Protein AF-A0A9P5YLC4-F1 (afdb_monomer_lite)

Radius of gyration: 15.35 Å; chains: 1; bounding box: 47×35×39 Å

Foldseek 3Di:
DCLQCVCLQFVQWDDKDWPDDPPQWTWIWTAGPVRDIWTWIWGDPPPAKIWTDTPVLQKIWIWGWDADPVRDIDIDIDMDSDQPPDDDPPDPDDDDDPVVCCVPVVVSVVSNVVSVVVCVVVVVDD

Sequence (126 aa):
MKLRTPQDFVPAIISCNIISDTGDKVLRLVGFRDGVTAQEEIEEYQGTIVYFDSSTMGTRITNILSYNETNQMVLTFSFSGGLPGYSIPSSDAAPPSVKELNQTVGLVVEHTISRIRELVKDGTIA

Structure (mmCIF, N/CA/C/O backbone):
data_AF-A0A9P5YLC4-F1
#
_entry.id   AF-A0A9P5YLC4-F1
#
loop_
_atom_site.group_PDB
_atom_site.id
_atom_site.type_symbol
_atom_site.label_atom_id
_atom_site.label_alt_id
_atom_site.label_comp_id
_atom_site.label_asym_id
_atom_site.label_entity_id
_atom_site.label_seq_id
_atom_site.pdbx_PDB_ins_code
_atom_site.Cartn_x
_atom_site.Cartn_y
_atom_site.Cartn_z
_atom_site.occupancy
_atom_site.B_iso_or_equiv
_atom_site.auth_seq_id
_atom_site.auth_comp_id
_atom_site.auth_asym_id
_atom_site.auth_atom_id
_atom_site.pdbx_PDB_model_num
ATOM 1 N N . MET A 1 1 ? -11.198 -4.000 1.804 1.00 81.00 1 MET A N 1
ATOM 2 C CA . MET A 1 1 ? -11.527 -3.494 0.448 1.00 81.00 1 MET A CA 1
ATOM 3 C C . MET A 1 1 ? -10.286 -3.187 -0.388 1.00 81.00 1 MET A C 1
ATOM 5 O O . MET A 1 1 ? -10.075 -3.884 -1.365 1.00 81.00 1 MET A O 1
ATOM 9 N N . LYS A 1 2 ? -9.404 -2.262 0.025 1.00 87.00 2 LYS A N 1
ATOM 10 C CA . LYS A 1 2 ? -8.164 -1.898 -0.704 1.00 87.00 2 LYS A CA 1
ATOM 11 C C . LYS A 1 2 ? -7.274 -3.079 -1.142 1.00 87.00 2 LYS A C 1
ATOM 13 O O . LYS A 1 2 ? -6.632 -3.023 -2.187 1.00 87.00 2 LYS A O 1
ATOM 18 N N . LEU A 1 3 ? -7.243 -4.158 -0.359 1.00 92.44 3 LEU A N 1
ATOM 19 C CA . LEU A 1 3 ? -6.478 -5.371 -0.672 1.00 92.44 3 LEU A CA 1
ATOM 20 C C . LEU A 1 3 ? -7.064 -6.162 -1.854 1.00 92.44 3 LEU A C 1
ATOM 22 O O . LEU A 1 3 ? -6.329 -6.825 -2.577 1.00 92.44 3 LEU A O 1
ATOM 26 N N . ARG A 1 4 ? -8.377 -6.067 -2.069 1.00 94.19 4 ARG A N 1
ATOM 27 C CA . ARG A 1 4 ? -9.130 -6.884 -3.032 1.00 94.19 4 ARG A CA 1
ATOM 28 C C . ARG A 1 4 ? -9.554 -6.079 -4.265 1.00 94.19 4 ARG A C 1
ATOM 30 O O . ARG A 1 4 ? -9.576 -6.624 -5.361 1.00 94.19 4 ARG A O 1
ATOM 37 N N . THR A 1 5 ? -9.796 -4.775 -4.107 1.00 93.56 5 THR A N 1
ATOM 38 C CA . THR A 1 5 ? -10.125 -3.831 -5.191 1.00 93.56 5 THR A CA 1
ATOM 39 C C . THR A 1 5 ? -9.179 -2.615 -5.200 1.00 93.56 5 THR A C 1
ATOM 41 O O . THR A 1 5 ? -9.594 -1.475 -4.991 1.00 93.56 5 THR A O 1
ATOM 44 N N . PRO A 1 6 ? -7.860 -2.816 -5.391 1.00 93.75 6 PRO A N 1
ATOM 45 C CA . PRO A 1 6 ? -6.876 -1.733 -5.312 1.00 93.75 6 PRO A CA 1
ATOM 46 C C . PRO A 1 6 ? -7.077 -0.612 -6.341 1.00 93.75 6 PRO A C 1
ATOM 48 O O . PRO A 1 6 ? -6.702 0.526 -6.062 1.00 93.75 6 PRO A O 1
ATOM 51 N N . GLN A 1 7 ? -7.689 -0.908 -7.490 1.00 93.50 7 GLN A N 1
ATOM 52 C CA . GLN A 1 7 ? -7.998 0.060 -8.546 1.00 93.50 7 GLN A CA 1
ATOM 53 C C . GLN A 1 7 ? -8.902 1.207 -8.072 1.00 93.50 7 GLN A C 1
ATOM 55 O O . GLN A 1 7 ? -8.813 2.311 -8.600 1.00 93.50 7 GLN A O 1
ATOM 60 N N . ASP A 1 8 ? -9.712 0.983 -7.031 1.00 92.12 8 ASP A N 1
ATOM 61 C CA . ASP A 1 8 ? -10.571 2.028 -6.463 1.00 92.12 8 ASP A CA 1
ATOM 62 C C . ASP A 1 8 ? -9.750 3.095 -5.719 1.00 92.12 8 ASP A C 1
ATOM 64 O O . ASP A 1 8 ? -10.213 4.214 -5.516 1.00 92.12 8 ASP A O 1
ATOM 68 N N . PHE A 1 9 ? -8.529 2.750 -5.299 1.00 91.25 9 PHE A N 1
ATOM 69 C CA . PHE A 1 9 ? -7.673 3.584 -4.454 1.00 91.25 9 PHE A CA 1
ATOM 70 C C . PHE A 1 9 ? -6.429 4.088 -5.187 1.00 91.25 9 PHE A C 1
ATOM 72 O O . PHE A 1 9 ? -5.956 5.185 -4.894 1.00 91.25 9 PHE A O 1
ATOM 79 N N . VAL A 1 10 ? -5.902 3.306 -6.133 1.00 88.88 10 VAL A N 1
ATOM 80 C CA . VAL A 1 10 ? -4.667 3.590 -6.871 1.00 88.88 10 VAL A CA 1
ATOM 81 C C . VAL A 1 10 ? -4.980 3.646 -8.374 1.00 88.88 10 VAL A C 1
ATOM 83 O O . VAL A 1 10 ? -5.015 2.601 -9.022 1.00 88.88 10 VAL A O 1
ATOM 86 N N . PRO A 1 11 ? -5.152 4.845 -8.969 1.00 87.62 11 PRO A N 1
ATOM 87 C CA . PRO A 1 11 ? -5.615 5.006 -10.359 1.00 87.62 11 PRO A CA 1
ATOM 88 C C . PRO A 1 11 ? -4.711 4.405 -11.447 1.00 87.62 11 PRO A C 1
ATOM 90 O O . PRO A 1 11 ? -5.126 4.247 -12.601 1.00 87.62 11 PRO A O 1
ATOM 93 N N . ALA A 1 12 ? -3.450 4.124 -11.105 1.00 87.62 12 ALA A N 1
ATOM 94 C CA . ALA A 1 12 ? -2.499 3.469 -11.997 1.00 87.62 12 ALA A CA 1
ATOM 95 C C . ALA A 1 12 ? -2.813 1.977 -12.199 1.00 87.62 12 ALA A C 1
ATOM 97 O O . ALA A 1 12 ? -2.431 1.420 -13.229 1.00 87.62 12 ALA A O 1
ATOM 98 N N . ILE A 1 13 ? -3.514 1.349 -11.247 1.00 92.06 13 ILE A N 1
ATOM 99 C CA . ILE A 1 13 ? -3.936 -0.050 -11.315 1.00 92.06 13 ILE A CA 1
ATOM 100 C C . ILE A 1 13 ? -5.240 -0.126 -12.108 1.00 92.06 13 ILE A C 1
ATOM 102 O O . ILE A 1 13 ? -6.221 0.533 -11.775 1.00 92.06 13 ILE A O 1
ATOM 106 N N . ILE A 1 14 ? -5.249 -0.944 -13.157 1.00 95.75 14 ILE A N 1
ATOM 107 C CA . ILE A 1 14 ? -6.396 -1.125 -14.059 1.00 95.75 14 ILE A CA 1
ATOM 108 C C . ILE A 1 14 ? -7.054 -2.499 -13.914 1.00 95.75 14 ILE A C 1
ATOM 110 O O . ILE A 1 14 ? -8.197 -2.681 -14.324 1.00 95.75 14 ILE A O 1
ATOM 114 N N . SER A 1 15 ? -6.353 -3.467 -13.323 1.00 96.00 15 SER A N 1
ATOM 115 C CA . SER A 1 15 ? -6.878 -4.807 -13.074 1.00 96.00 15 SER A CA 1
ATOM 116 C C . SER A 1 15 ? -6.283 -5.405 -11.806 1.00 96.00 15 SER A C 1
ATOM 118 O O . SER A 1 15 ? -5.128 -5.151 -11.470 1.00 96.00 15 SER A O 1
ATOM 120 N N . CYS A 1 16 ? -7.062 -6.246 -11.137 1.00 97.00 16 CYS A N 1
ATOM 121 C CA . CYS A 1 16 ? -6.643 -7.024 -9.981 1.00 97.00 16 CYS A CA 1
ATOM 122 C C . CYS A 1 16 ? -7.246 -8.424 -10.110 1.00 97.00 16 CYS A C 1
ATOM 124 O O . CYS A 1 16 ? -8.467 -8.557 -10.184 1.00 97.00 16 CYS A O 1
ATOM 126 N N . ASN A 1 17 ? -6.401 -9.451 -10.155 1.00 97.06 17 ASN A N 1
ATOM 127 C CA . ASN A 1 17 ? -6.821 -10.844 -10.109 1.00 97.06 17 ASN A CA 1
ATOM 128 C C . ASN A 1 17 ? -6.325 -11.477 -8.808 1.00 97.06 17 ASN A C 1
ATOM 130 O O . ASN A 1 17 ? -5.121 -11.523 -8.561 1.00 97.06 17 ASN A O 1
ATOM 134 N N . ILE A 1 18 ? -7.244 -11.960 -7.979 1.00 97.88 18 ILE A N 1
ATOM 135 C CA . ILE A 1 18 ? -6.911 -12.620 -6.716 1.00 97.88 18 ILE A CA 1
ATOM 136 C C . ILE A 1 18 ? -6.547 -14.075 -7.016 1.00 97.88 18 ILE A C 1
ATOM 138 O O . ILE A 1 18 ? -7.351 -14.814 -7.578 1.00 97.88 18 ILE A O 1
ATOM 142 N N . ILE A 1 19 ? -5.327 -14.472 -6.656 1.00 97.38 19 ILE A N 1
ATOM 143 C CA . ILE A 1 19 ? -4.810 -15.834 -6.840 1.00 97.38 19 ILE A CA 1
ATOM 144 C C . ILE A 1 19 ? -5.150 -16.686 -5.613 1.00 97.38 19 ILE A C 1
ATOM 146 O O . ILE A 1 19 ? -5.600 -17.821 -5.754 1.00 97.38 19 ILE A O 1
ATOM 150 N N . SER A 1 20 ? -4.961 -16.136 -4.411 1.00 97.88 20 SER A N 1
ATOM 151 C CA . SER A 1 20 ? -5.385 -16.751 -3.151 1.00 97.88 20 SER A CA 1
ATOM 152 C C . SER A 1 20 ? -5.775 -15.687 -2.126 1.00 97.88 20 SER A C 1
ATOM 154 O O . SER A 1 20 ? -5.277 -14.562 -2.152 1.00 97.88 20 SER A O 1
ATOM 156 N N . ASP A 1 21 ? -6.691 -16.044 -1.230 1.00 97.50 21 ASP A N 1
ATOM 157 C CA . ASP A 1 21 ? -7.190 -15.168 -0.171 1.00 97.50 21 ASP A CA 1
ATOM 158 C C . ASP A 1 21 ? -7.564 -16.022 1.046 1.00 97.50 21 ASP A C 1
ATOM 160 O O . ASP A 1 21 ? -8.481 -16.842 0.974 1.00 97.50 21 ASP A O 1
ATOM 164 N N . THR A 1 22 ? -6.834 -15.859 2.149 1.00 96.06 22 THR A N 1
ATOM 165 C CA . THR A 1 22 ? -7.113 -16.522 3.436 1.00 96.06 22 THR A CA 1
ATOM 166 C C . THR A 1 22 ? -7.657 -15.551 4.482 1.00 96.06 22 THR A C 1
ATOM 168 O O . THR A 1 22 ? -7.671 -15.864 5.668 1.00 96.06 22 THR A O 1
ATOM 171 N N . GLY A 1 23 ? -8.124 -14.375 4.057 1.00 93.62 23 GLY A N 1
ATOM 172 C CA . GLY A 1 23 ? -8.589 -13.308 4.936 1.00 93.62 23 GLY A CA 1
ATOM 173 C C . GLY A 1 23 ? -7.494 -12.282 5.205 1.00 93.62 23 GLY A C 1
ATOM 174 O O . GLY A 1 23 ? -7.551 -11.181 4.654 1.00 93.62 23 GLY A O 1
ATOM 175 N N . ASP A 1 24 ? -6.520 -12.652 6.034 1.00 95.38 24 ASP A N 1
ATOM 176 C CA . ASP A 1 24 ? -5.377 -11.827 6.451 1.00 95.38 24 ASP A CA 1
ATOM 177 C C . ASP A 1 24 ? -4.196 -11.884 5.472 1.00 95.38 24 ASP A C 1
ATOM 179 O O . ASP A 1 24 ? -3.364 -10.979 5.453 1.00 95.38 24 ASP A O 1
ATOM 183 N N . LYS A 1 25 ? -4.139 -12.917 4.624 1.00 97.56 25 LYS A N 1
ATOM 184 C CA . LYS A 1 25 ? -3.151 -13.042 3.552 1.00 97.56 25 LYS A CA 1
ATOM 185 C C . LYS A 1 25 ? -3.822 -13.087 2.196 1.00 97.56 25 LYS A C 1
ATOM 187 O O . LYS A 1 25 ? -4.750 -13.864 1.971 1.00 97.56 25 LYS A O 1
ATOM 192 N N . VAL A 1 26 ? -3.337 -12.255 1.283 1.00 98.19 26 VAL A N 1
ATOM 193 C CA . VAL A 1 26 ? -3.859 -12.165 -0.082 1.00 98.19 26 VAL A CA 1
ATOM 194 C C . VAL A 1 26 ? -2.696 -12.230 -1.057 1.00 98.19 26 VAL A C 1
ATOM 196 O O . VAL A 1 26 ? -1.787 -11.410 -0.993 1.00 98.19 26 VAL A O 1
ATOM 199 N N . LEU A 1 27 ? -2.750 -13.174 -1.991 1.00 97.75 27 LEU A N 1
ATOM 200 C CA . LEU A 1 27 ? -1.885 -13.184 -3.162 1.00 97.75 27 LEU A CA 1
ATOM 201 C C . LEU A 1 27 ? -2.685 -12.667 -4.352 1.00 97.75 27 LEU A C 1
ATOM 203 O O . LEU A 1 27 ? -3.728 -13.228 -4.701 1.00 97.75 27 LEU A O 1
ATOM 207 N N . ARG A 1 28 ? -2.196 -11.615 -5.004 1.00 97.06 28 ARG A N 1
ATOM 208 C CA . ARG A 1 28 ? -2.868 -11.016 -6.160 1.00 97.06 28 ARG A CA 1
ATOM 209 C C . ARG A 1 28 ? -1.909 -10.707 -7.295 1.00 97.06 28 ARG A C 1
ATOM 211 O O . ARG A 1 28 ? -0.725 -10.476 -7.079 1.00 97.06 28 ARG A O 1
ATOM 218 N N . LEU A 1 29 ? -2.452 -10.648 -8.501 1.00 96.38 29 LEU A N 1
ATOM 219 C CA . LEU A 1 29 ? -1.793 -10.112 -9.681 1.00 96.38 29 LEU A CA 1
ATOM 220 C C . LEU A 1 29 ? -2.468 -8.791 -10.052 1.00 96.38 29 LEU A C 1
ATOM 222 O O 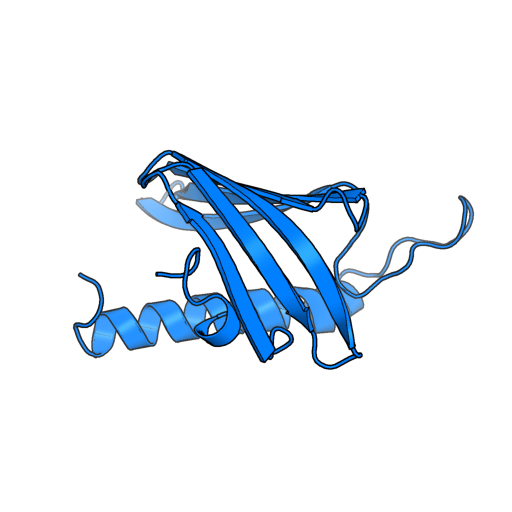. LEU A 1 29 ? -3.645 -8.774 -10.423 1.00 96.38 29 LEU A O 1
ATOM 226 N N . VAL A 1 30 ? -1.734 -7.689 -9.949 1.00 95.38 30 VAL A N 1
ATOM 227 C CA . VAL A 1 30 ? -2.199 -6.365 -10.374 1.00 95.38 30 VAL A CA 1
ATOM 228 C C . VAL A 1 30 ? -1.636 -6.023 -11.747 1.00 95.38 30 VAL A C 1
ATOM 230 O O . VAL A 1 30 ? -0.485 -6.329 -12.053 1.00 95.38 30 VAL A O 1
ATOM 233 N N . GLY A 1 31 ? -2.465 -5.402 -12.581 1.00 93.69 31 GLY A N 1
ATOM 234 C CA . GLY A 1 31 ? -2.066 -4.861 -13.877 1.00 93.69 31 GLY A CA 1
ATOM 235 C C . GLY A 1 31 ? -2.092 -3.342 -13.842 1.00 93.69 31 GLY A C 1
ATOM 236 O O . GLY A 1 31 ? -3.062 -2.747 -13.362 1.00 93.69 31 GLY A O 1
ATOM 237 N N . PHE A 1 32 ? -1.035 -2.724 -14.352 1.00 90.88 32 PHE A N 1
ATOM 238 C CA . PHE A 1 32 ? -0.881 -1.280 -14.445 1.00 90.88 32 PHE A CA 1
ATOM 239 C C . PHE A 1 32 ? -1.173 -0.785 -15.863 1.00 90.88 32 PHE A C 1
ATOM 241 O O . PHE A 1 32 ? -1.125 -1.531 -16.842 1.00 90.88 32 PHE A O 1
ATOM 248 N N . ARG A 1 33 ? -1.508 0.503 -15.982 1.00 86.94 33 ARG A N 1
ATOM 249 C CA . ARG A 1 33 ? -1.874 1.138 -17.261 1.00 86.94 33 ARG A CA 1
ATOM 250 C C . ARG A 1 33 ? -0.758 1.106 -18.315 1.00 86.94 33 ARG A C 1
ATOM 252 O O . ARG A 1 33 ? -1.052 1.167 -19.504 1.00 86.94 33 ARG A O 1
ATOM 259 N N . ASP A 1 34 ? 0.495 1.022 -17.889 1.00 86.19 34 ASP A N 1
ATOM 260 C CA . ASP A 1 34 ? 1.680 0.908 -18.748 1.00 86.19 34 ASP A CA 1
ATOM 261 C C . ASP A 1 34 ? 1.921 -0.522 -19.274 1.00 86.19 34 ASP A C 1
ATOM 263 O O . ASP A 1 34 ? 2.875 -0.755 -20.014 1.00 86.19 34 ASP A O 1
ATOM 267 N N . GLY A 1 35 ? 1.048 -1.473 -18.924 1.00 86.50 35 GLY A N 1
ATOM 268 C CA . GLY A 1 35 ? 1.155 -2.877 -19.310 1.00 86.50 35 GLY A CA 1
ATOM 269 C C . GLY A 1 35 ? 2.035 -3.712 -18.379 1.00 86.50 35 GLY A C 1
ATOM 270 O O . GLY A 1 35 ? 2.137 -4.921 -18.583 1.00 86.50 35 GLY A O 1
ATOM 271 N N . VAL A 1 36 ? 2.640 -3.110 -17.350 1.00 88.44 36 VAL A N 1
ATOM 272 C CA . VAL A 1 36 ? 3.381 -3.845 -16.322 1.00 88.44 36 VAL A CA 1
ATOM 273 C C . VAL A 1 36 ? 2.397 -4.622 -15.450 1.00 88.44 36 VAL A C 1
ATOM 275 O O . VAL A 1 36 ? 1.315 -4.143 -15.109 1.00 88.44 36 VAL A O 1
ATOM 278 N N . THR A 1 37 ? 2.780 -5.833 -15.058 1.00 92.06 37 THR A N 1
ATOM 279 C CA . THR A 1 37 ? 2.054 -6.627 -14.063 1.00 92.06 37 THR A CA 1
ATOM 280 C C . THR A 1 37 ? 2.930 -6.864 -12.849 1.00 92.06 37 THR A C 1
ATOM 282 O O . THR A 1 37 ? 4.115 -7.159 -13.005 1.00 92.06 37 THR A O 1
ATOM 285 N N . ALA A 1 38 ? 2.343 -6.806 -11.658 1.00 92.19 38 ALA A N 1
ATOM 286 C CA . ALA A 1 38 ? 3.029 -7.155 -10.424 1.00 92.19 38 ALA A CA 1
ATOM 287 C C . ALA A 1 38 ? 2.264 -8.225 -9.657 1.00 92.19 38 ALA A C 1
ATOM 289 O O . ALA A 1 38 ? 1.049 -8.121 -9.474 1.00 92.19 38 ALA A O 1
ATOM 290 N N . GLN A 1 39 ? 2.983 -9.249 -9.206 1.00 95.44 39 GLN A N 1
ATOM 291 C CA . GLN A 1 39 ? 2.447 -10.193 -8.237 1.00 95.44 39 GLN A CA 1
ATOM 292 C C . GLN A 1 39 ? 2.744 -9.660 -6.841 1.00 95.44 39 GLN A C 1
ATOM 294 O O . GLN A 1 39 ? 3.907 -9.455 -6.501 1.00 95.44 39 GLN A O 1
ATOM 299 N N . GLU A 1 40 ? 1.699 -9.452 -6.050 1.00 96.31 40 GLU A N 1
ATOM 300 C CA . GLU A 1 40 ? 1.793 -8.930 -4.693 1.00 96.31 40 GLU A CA 1
ATOM 301 C C . GLU A 1 40 ? 1.330 -9.982 -3.687 1.00 96.31 40 GLU A C 1
ATOM 303 O O . GLU A 1 40 ? 0.198 -10.468 -3.763 1.00 96.31 40 GLU A O 1
ATOM 308 N N . GLU A 1 41 ? 2.205 -10.305 -2.741 1.00 97.94 41 GLU A N 1
ATOM 309 C CA . GLU A 1 41 ? 1.869 -11.021 -1.515 1.00 97.94 41 GLU A CA 1
ATOM 310 C C . GLU A 1 41 ? 1.563 -9.992 -0.426 1.00 97.94 41 GLU A C 1
ATOM 312 O O . GLU A 1 41 ? 2.335 -9.065 -0.187 1.00 97.94 41 GLU A O 1
ATOM 317 N N . ILE A 1 42 ? 0.393 -10.103 0.189 1.00 98.06 42 ILE A N 1
ATOM 318 C CA . ILE A 1 42 ? -0.122 -9.115 1.131 1.00 98.06 42 ILE A CA 1
ATOM 319 C C . ILE A 1 42 ? -0.376 -9.801 2.458 1.00 98.06 42 ILE A C 1
ATOM 321 O O . ILE A 1 42 ? -1.018 -10.849 2.484 1.00 98.06 42 ILE A O 1
ATOM 325 N N . GLU A 1 43 ? 0.066 -9.177 3.545 1.00 97.88 43 GLU A N 1
ATOM 326 C CA . GLU A 1 43 ? -0.231 -9.606 4.910 1.00 97.88 43 GLU A CA 1
ATOM 327 C C . GLU A 1 43 ? -0.838 -8.438 5.697 1.00 97.88 43 GLU A C 1
ATOM 329 O O . GLU A 1 43 ? -0.244 -7.362 5.813 1.00 97.88 43 GLU A O 1
ATOM 334 N N . GLU A 1 44 ? -2.047 -8.640 6.210 1.00 96.50 44 GLU A N 1
ATOM 335 C CA . GLU A 1 44 ? -2.823 -7.678 6.984 1.00 96.50 44 GLU A CA 1
ATOM 336 C C . GLU A 1 44 ? -2.840 -8.061 8.462 1.00 96.50 44 GLU A C 1
ATOM 338 O O . GLU A 1 44 ? -3.341 -9.110 8.855 1.00 96.50 44 GLU A O 1
ATOM 343 N N . TYR A 1 45 ? -2.389 -7.135 9.300 1.00 95.38 45 TYR A N 1
ATOM 344 C CA . TYR A 1 45 ? -2.608 -7.163 10.737 1.00 95.38 45 TYR A CA 1
ATOM 345 C C . TYR A 1 45 ? -3.690 -6.135 11.040 1.00 95.38 45 TYR A C 1
ATOM 347 O O . TYR A 1 45 ? -3.444 -4.923 11.113 1.00 95.38 45 TYR A O 1
ATOM 355 N N . GLN A 1 46 ? -4.917 -6.634 11.157 1.00 89.56 46 GLN A N 1
ATOM 356 C CA . GLN A 1 46 ? -6.127 -5.825 11.205 1.00 89.56 46 GLN A CA 1
ATOM 357 C C . GLN A 1 46 ? -6.014 -4.652 12.194 1.00 89.56 46 GLN A C 1
ATOM 359 O O . GLN A 1 46 ? -5.596 -4.809 13.340 1.00 89.56 46 GLN A O 1
ATOM 364 N N . GLY A 1 47 ? -6.384 -3.455 11.729 1.00 87.31 47 GLY A N 1
ATOM 365 C CA . GLY A 1 47 ? -6.387 -2.234 12.539 1.00 87.31 47 GLY A CA 1
ATOM 366 C C . GLY A 1 47 ? -5.008 -1.642 12.843 1.00 87.31 47 GLY A C 1
ATOM 367 O O . GLY A 1 47 ? -4.940 -0.671 13.592 1.00 87.31 47 GLY A O 1
ATOM 368 N N . THR A 1 48 ? -3.920 -2.187 12.285 1.00 92.94 48 THR A N 1
ATOM 369 C CA . THR A 1 48 ? -2.561 -1.723 12.612 1.00 92.94 48 THR A CA 1
ATOM 370 C C . THR A 1 48 ? -1.666 -1.560 11.392 1.00 92.94 48 THR A C 1
ATOM 372 O O . THR A 1 48 ? -1.205 -0.454 11.121 1.00 92.94 48 THR A O 1
ATOM 375 N N . ILE A 1 49 ? -1.403 -2.626 10.642 1.00 96.19 49 ILE A N 1
ATOM 376 C CA . ILE A 1 49 ? -0.360 -2.624 9.617 1.00 96.19 49 ILE A CA 1
ATOM 377 C C . ILE A 1 49 ? -0.725 -3.550 8.463 1.00 96.19 49 ILE A C 1
ATOM 379 O O . ILE A 1 49 ? -1.334 -4.599 8.658 1.00 96.19 49 ILE A O 1
ATOM 383 N N . VAL A 1 50 ? -0.355 -3.152 7.249 1.00 96.88 50 VAL A N 1
ATOM 384 C CA . VAL A 1 50 ? -0.479 -3.989 6.054 1.00 96.88 50 VAL A CA 1
ATOM 385 C C . VAL A 1 50 ? 0.824 -3.940 5.275 1.00 96.88 50 VAL A C 1
ATOM 387 O O . VAL A 1 50 ? 1.314 -2.852 4.951 1.00 96.88 50 VAL A O 1
ATOM 390 N N . TYR A 1 51 ? 1.353 -5.114 4.956 1.00 97.06 51 TYR A N 1
ATOM 391 C CA . TYR A 1 51 ? 2.518 -5.295 4.100 1.00 97.06 51 TYR A CA 1
ATOM 392 C C . TYR A 1 51 ? 2.077 -5.664 2.689 1.00 97.06 51 TYR A C 1
ATOM 394 O O . TYR A 1 51 ? 1.161 -6.463 2.520 1.00 97.06 51 TYR A O 1
ATOM 402 N N . PHE A 1 52 ? 2.732 -5.082 1.689 1.00 95.44 52 PHE A N 1
ATOM 403 C CA . PHE A 1 52 ? 2.577 -5.427 0.280 1.00 95.44 52 PHE A CA 1
ATOM 404 C C . PHE A 1 52 ? 3.961 -5.741 -0.276 1.00 95.44 52 PHE A C 1
ATOM 406 O O . PHE A 1 52 ? 4.813 -4.855 -0.367 1.00 95.44 52 PHE A O 1
ATOM 413 N N . ASP A 1 53 ? 4.176 -6.992 -0.646 1.00 95.62 53 ASP A N 1
ATOM 414 C CA . ASP A 1 53 ? 5.430 -7.515 -1.162 1.00 95.62 53 ASP A CA 1
ATOM 415 C C . ASP A 1 53 ? 5.305 -7.838 -2.646 1.00 95.62 53 ASP A C 1
ATOM 417 O O . ASP A 1 53 ? 4.603 -8.771 -3.024 1.00 95.62 53 ASP A O 1
ATOM 421 N N . SER A 1 54 ? 6.010 -7.090 -3.496 1.00 92.12 54 SER A N 1
ATOM 422 C CA . SER A 1 54 ? 6.066 -7.343 -4.938 1.00 92.12 54 SER A CA 1
ATOM 423 C C . SER A 1 54 ? 7.410 -7.952 -5.312 1.00 92.12 54 SER A C 1
ATOM 425 O O . SER A 1 54 ? 8.392 -7.243 -5.546 1.00 92.12 54 SER A O 1
ATOM 427 N N . SER A 1 55 ? 7.463 -9.282 -5.394 1.00 83.81 55 SER A N 1
ATOM 428 C CA . SER A 1 55 ? 8.684 -10.005 -5.776 1.00 83.81 55 SER A CA 1
ATOM 429 C C . SER A 1 55 ? 9.103 -9.706 -7.217 1.00 83.81 55 SER A C 1
ATOM 431 O O . SER A 1 55 ? 10.292 -9.595 -7.503 1.00 83.81 55 SER A O 1
ATOM 433 N N . THR A 1 56 ? 8.135 -9.490 -8.112 1.00 84.38 56 THR A N 1
ATOM 434 C CA . THR A 1 56 ? 8.371 -9.140 -9.520 1.00 84.38 56 THR A CA 1
ATOM 435 C C . THR A 1 56 ? 9.018 -7.771 -9.697 1.00 84.38 56 THR A C 1
ATOM 437 O O . THR A 1 56 ? 9.763 -7.572 -10.651 1.00 84.38 56 THR A O 1
ATOM 440 N N . MET A 1 57 ? 8.737 -6.826 -8.795 1.00 83.50 57 MET A N 1
ATOM 441 C CA . MET A 1 57 ? 9.295 -5.469 -8.852 1.00 83.50 57 MET A CA 1
ATOM 442 C C . MET A 1 57 ? 10.444 -5.255 -7.860 1.00 83.50 57 MET A C 1
ATOM 444 O O . MET A 1 57 ? 11.109 -4.227 -7.921 1.00 83.50 57 MET A O 1
ATOM 448 N N . GLY A 1 58 ? 10.681 -6.200 -6.945 1.00 86.38 58 GLY A N 1
ATOM 449 C CA . GLY A 1 58 ? 11.674 -6.064 -5.881 1.00 86.38 58 GLY A CA 1
ATOM 450 C C . GLY A 1 58 ? 11.321 -4.993 -4.845 1.00 86.38 58 GLY A C 1
ATOM 451 O O . GLY A 1 58 ? 12.215 -4.478 -4.179 1.00 86.38 58 GLY A O 1
ATOM 452 N N . THR A 1 59 ? 10.040 -4.638 -4.714 1.00 88.75 59 THR A N 1
ATOM 453 C CA . THR A 1 59 ? 9.579 -3.552 -3.839 1.00 88.75 59 THR A CA 1
ATOM 454 C C . THR A 1 59 ? 8.702 -4.068 -2.711 1.00 88.75 59 THR A C 1
ATOM 456 O O . THR A 1 59 ? 7.861 -4.940 -2.935 1.00 88.75 59 THR A O 1
ATOM 459 N N . ARG A 1 60 ? 8.809 -3.447 -1.534 1.00 92.88 60 ARG A N 1
ATOM 460 C CA . ARG A 1 60 ? 7.867 -3.642 -0.426 1.00 92.88 60 ARG A CA 1
ATOM 461 C C . ARG A 1 60 ? 7.285 -2.315 0.032 1.00 92.88 60 ARG A C 1
ATOM 463 O O . ARG A 1 60 ? 8.027 -1.360 0.275 1.00 92.88 60 ARG A O 1
ATOM 470 N N . ILE A 1 61 ? 5.965 -2.291 0.181 1.00 92.25 61 ILE A N 1
ATOM 471 C CA . ILE A 1 61 ? 5.198 -1.162 0.705 1.00 92.25 61 ILE A CA 1
ATOM 472 C C . ILE A 1 61 ? 4.625 -1.553 2.063 1.00 92.25 61 ILE A C 1
ATOM 474 O O . ILE A 1 61 ? 4.047 -2.627 2.212 1.00 92.25 61 ILE A O 1
ATOM 478 N N . THR A 1 62 ? 4.736 -0.657 3.038 1.00 95.25 62 THR A N 1
ATOM 479 C CA . THR A 1 62 ? 4.151 -0.838 4.367 1.00 95.25 62 THR A CA 1
ATOM 480 C C . THR A 1 62 ? 3.208 0.314 4.670 1.00 95.25 62 THR A C 1
ATOM 482 O O . THR A 1 62 ? 3.627 1.473 4.686 1.00 95.25 62 THR A O 1
ATOM 485 N N . ASN A 1 63 ? 1.946 -0.011 4.943 1.00 93.69 63 ASN A N 1
ATOM 486 C CA . ASN A 1 63 ? 0.946 0.941 5.412 1.00 93.69 63 ASN A CA 1
ATOM 487 C C . ASN A 1 63 ? 0.743 0.746 6.912 1.00 93.69 63 ASN A C 1
ATOM 489 O O . ASN A 1 63 ? 0.416 -0.360 7.332 1.00 93.69 63 ASN A O 1
ATOM 493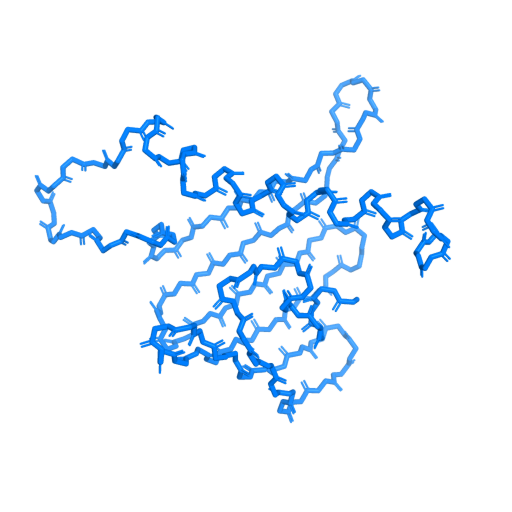 N N . ILE A 1 64 ? 0.905 1.805 7.702 1.00 95.31 64 ILE A N 1
ATOM 494 C CA . ILE A 1 64 ? 0.786 1.759 9.165 1.00 95.31 64 ILE A CA 1
ATOM 495 C C . ILE A 1 64 ? -0.291 2.738 9.609 1.00 95.31 64 ILE A C 1
ATOM 497 O O . ILE A 1 64 ? -0.239 3.912 9.244 1.00 95.31 64 ILE A O 1
ATOM 501 N N . LEU A 1 65 ? -1.235 2.257 10.410 1.00 93.44 65 LEU A N 1
ATOM 502 C CA . LEU A 1 65 ? -2.187 3.075 11.145 1.00 93.44 65 LEU A CA 1
ATOM 503 C C . LEU A 1 65 ? -1.636 3.359 12.542 1.00 93.44 65 LEU A C 1
ATOM 505 O O . LEU A 1 65 ? -1.249 2.450 13.275 1.00 93.44 65 LEU A O 1
ATOM 509 N N . SER A 1 66 ? -1.608 4.631 12.910 1.00 94.38 66 SER A N 1
ATOM 510 C CA . SER A 1 66 ? -1.191 5.094 14.231 1.00 94.38 66 SER A CA 1
ATOM 511 C C . SER A 1 66 ? -2.026 6.294 14.676 1.00 94.38 66 SER A C 1
ATOM 513 O O . SER A 1 66 ? -2.905 6.757 13.948 1.00 94.38 66 SER A O 1
ATOM 515 N N . TYR A 1 67 ? -1.766 6.790 15.885 1.00 94.12 67 TYR A N 1
ATOM 516 C CA . TYR A 1 67 ? -2.362 8.015 16.408 1.00 94.12 67 TYR A CA 1
ATOM 517 C C . TYR A 1 67 ? -1.255 8.997 16.783 1.00 94.12 67 TYR A C 1
ATOM 519 O O . TYR A 1 67 ? -0.239 8.591 17.351 1.00 94.12 67 TYR A O 1
ATOM 527 N N . ASN A 1 68 ? -1.440 10.272 16.447 1.00 93.88 68 ASN A N 1
ATOM 528 C CA . ASN A 1 68 ? -0.531 11.336 16.876 1.00 93.88 68 ASN A CA 1
ATOM 529 C C . ASN A 1 68 ? -0.853 11.810 18.308 1.00 93.88 68 ASN A C 1
ATOM 531 O O . ASN A 1 68 ? -1.800 11.348 18.944 1.00 93.88 68 ASN A O 1
ATOM 535 N N . GLU A 1 69 ? -0.090 12.778 18.806 1.00 95.38 69 GLU A N 1
ATOM 536 C CA . GLU A 1 69 ? -0.238 13.385 20.133 1.00 95.38 69 GLU A CA 1
ATOM 537 C C . GLU A 1 69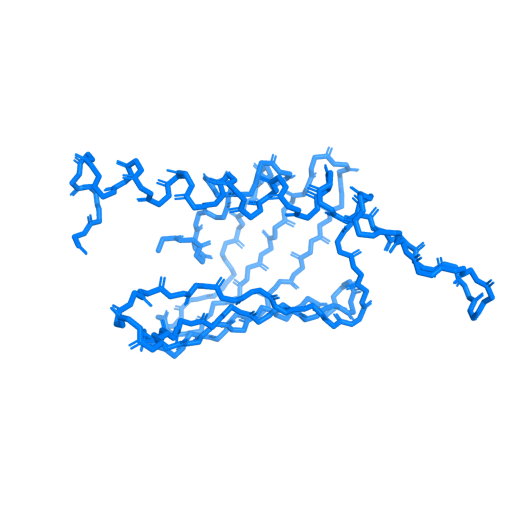 ? -1.603 14.049 20.387 1.00 95.38 69 GLU A C 1
ATOM 539 O O . GLU A 1 69 ? -1.977 14.282 21.535 1.00 95.38 69 GLU A O 1
ATOM 544 N N . THR A 1 70 ? -2.369 14.327 19.328 1.00 96.69 70 THR A N 1
ATOM 545 C CA . THR A 1 70 ? -3.729 14.884 19.402 1.00 96.69 70 THR A CA 1
ATOM 546 C C . THR A 1 70 ? -4.826 13.826 19.233 1.00 96.69 70 THR A C 1
ATOM 548 O O . THR A 1 70 ? -5.988 14.175 19.036 1.00 9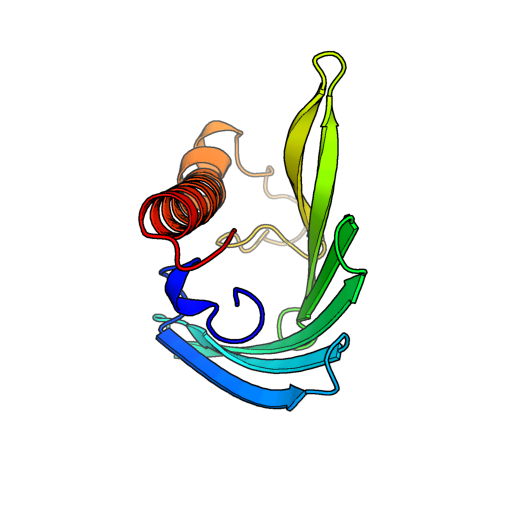6.69 70 THR A O 1
ATOM 551 N N . ASN A 1 71 ? -4.479 12.534 19.310 1.00 93.06 71 ASN A N 1
ATOM 552 C CA . ASN A 1 71 ? -5.367 11.393 19.054 1.00 93.06 71 ASN A CA 1
ATOM 553 C C . ASN A 1 71 ? -5.995 11.387 17.649 1.00 93.06 71 ASN A C 1
ATOM 555 O O . ASN A 1 71 ? -7.048 10.785 17.433 1.00 93.06 71 ASN A O 1
ATOM 559 N N . GLN A 1 72 ? -5.359 12.030 16.670 1.00 92.38 72 GLN A N 1
ATOM 560 C CA . GLN A 1 72 ? -5.780 11.928 15.276 1.00 92.38 72 GLN A CA 1
ATOM 561 C C . GLN A 1 72 ? -5.162 10.687 14.643 1.00 92.38 72 GLN A C 1
ATOM 563 O O . GLN A 1 72 ? -3.971 10.425 14.819 1.00 92.38 72 GLN A O 1
ATOM 568 N N . MET A 1 73 ? -5.970 9.944 13.888 1.00 88.88 73 MET A N 1
ATOM 569 C CA . MET A 1 73 ? -5.498 8.790 13.129 1.00 88.88 73 MET A CA 1
ATOM 570 C C . MET A 1 73 ? -4.568 9.243 11.998 1.00 88.88 73 MET A C 1
ATOM 572 O O . MET A 1 73 ? -4.909 10.131 11.215 1.00 88.88 73 MET A O 1
ATOM 576 N N . VAL A 1 74 ? -3.411 8.599 11.900 1.00 91.44 74 VAL A N 1
ATOM 577 C CA . VAL A 1 74 ? -2.384 8.838 10.887 1.00 91.44 74 VAL A CA 1
ATOM 578 C C . VAL A 1 74 ? -2.173 7.555 10.092 1.00 91.44 74 VAL A C 1
ATOM 580 O O . VAL A 1 74 ? -2.047 6.475 10.665 1.00 91.44 74 VAL A O 1
ATOM 583 N N . LEU A 1 75 ? -2.130 7.683 8.765 1.00 90.12 75 LEU A N 1
ATOM 584 C CA . LEU A 1 75 ? -1.759 6.607 7.851 1.00 90.12 75 LEU A CA 1
ATOM 585 C C . LEU A 1 75 ? -0.385 6.913 7.254 1.00 90.12 75 LEU A C 1
ATOM 587 O O . LEU A 1 75 ? -0.239 7.847 6.465 1.00 90.12 75 LEU A O 1
ATOM 591 N N . THR A 1 76 ? 0.608 6.105 7.607 1.00 91.44 76 THR A N 1
ATOM 592 C CA . THR A 1 76 ? 1.979 6.228 7.105 1.00 91.44 76 THR A CA 1
ATOM 593 C C . THR A 1 76 ? 2.218 5.229 5.984 1.00 91.44 76 THR A C 1
ATOM 595 O O . THR A 1 76 ? 1.940 4.042 6.147 1.00 91.44 76 THR A O 1
ATOM 598 N N . PHE A 1 77 ? 2.779 5.705 4.873 1.00 90.19 77 PHE A N 1
ATOM 599 C CA . PHE A 1 77 ? 3.243 4.882 3.759 1.00 90.19 77 PHE A CA 1
ATOM 600 C C . PHE A 1 77 ? 4.769 4.822 3.785 1.00 90.19 77 PHE A C 1
ATOM 602 O O . PHE A 1 77 ? 5.430 5.860 3.776 1.00 90.19 77 PHE A O 1
ATOM 609 N N . SER A 1 78 ? 5.325 3.616 3.801 1.00 90.62 78 SER A N 1
ATOM 610 C CA . SER A 1 78 ? 6.763 3.372 3.686 1.00 90.62 78 SER A CA 1
ATOM 611 C C . SER A 1 78 ? 7.050 2.522 2.455 1.00 90.62 78 SER A C 1
ATOM 613 O O . SER A 1 78 ? 6.292 1.602 2.153 1.00 90.62 78 SER A O 1
ATOM 615 N N . PHE A 1 79 ? 8.143 2.828 1.758 1.00 88.44 79 PHE A N 1
ATOM 616 C CA . PHE A 1 79 ? 8.547 2.172 0.517 1.00 88.44 79 PHE A CA 1
ATOM 617 C C . PHE A 1 79 ? 9.984 1.672 0.646 1.00 88.44 79 PHE A C 1
ATOM 619 O O . PHE A 1 79 ? 10.867 2.394 1.107 1.00 88.44 79 PHE A O 1
ATOM 626 N N . SER A 1 80 ? 10.223 0.439 0.216 1.00 88.62 80 SER A N 1
ATOM 627 C CA . SER A 1 80 ? 11.549 -0.175 0.142 1.00 88.62 80 SER A CA 1
ATOM 628 C C . SER A 1 80 ? 11.738 -0.855 -1.212 1.00 88.62 80 SER A C 1
ATOM 630 O O . SER A 1 80 ? 10.763 -1.260 -1.845 1.00 88.62 80 SER A O 1
ATOM 632 N N . GLY A 1 81 ? 12.987 -0.937 -1.681 1.00 81.25 81 GLY A N 1
ATOM 633 C CA . GLY A 1 81 ? 13.310 -1.442 -3.024 1.00 81.25 81 GLY A CA 1
ATOM 634 C C . GLY A 1 81 ? 13.130 -0.424 -4.158 1.00 81.25 81 GLY A C 1
ATOM 635 O O . GLY A 1 81 ? 13.370 -0.746 -5.314 1.00 81.25 81 GLY A O 1
ATOM 636 N N . GLY A 1 82 ? 12.740 0.812 -3.837 1.00 77.50 82 GLY A N 1
ATOM 637 C CA . GLY A 1 82 ? 12.556 1.896 -4.799 1.00 77.50 82 GLY A CA 1
ATOM 638 C C . GLY A 1 82 ? 11.398 2.807 -4.408 1.00 77.50 82 GLY A C 1
ATOM 639 O O . GLY A 1 82 ? 10.612 2.492 -3.513 1.00 77.50 82 GLY A O 1
ATOM 640 N N . LEU A 1 83 ? 11.299 3.950 -5.082 1.00 73.81 83 LEU A N 1
ATOM 641 C CA . LEU A 1 83 ? 10.165 4.860 -4.956 1.00 73.81 83 LEU A CA 1
ATOM 642 C C . LEU A 1 83 ? 9.206 4.614 -6.129 1.00 73.81 83 LEU A C 1
ATOM 644 O O . LEU A 1 83 ? 9.667 4.575 -7.272 1.00 73.81 83 LEU A O 1
ATOM 648 N N . PRO A 1 84 ? 7.890 4.460 -5.895 1.00 68.94 84 PRO A N 1
ATOM 649 C CA . PRO A 1 84 ? 6.936 4.272 -6.983 1.00 68.94 84 PRO A CA 1
ATOM 650 C C . PRO A 1 84 ? 7.029 5.401 -8.014 1.00 68.94 84 PRO A C 1
ATOM 652 O O . PRO A 1 84 ? 7.028 6.576 -7.653 1.00 68.94 84 PRO A O 1
ATOM 655 N N . GLY A 1 85 ? 7.109 5.044 -9.298 1.00 65.56 85 GLY A N 1
ATOM 656 C CA . GLY A 1 85 ? 7.248 6.012 -10.392 1.00 65.56 85 GLY A CA 1
ATOM 657 C C . GLY A 1 85 ? 8.676 6.509 -10.642 1.00 65.56 85 GLY A C 1
ATOM 658 O O . GLY A 1 85 ? 8.876 7.292 -11.566 1.00 65.56 85 GLY A O 1
ATOM 659 N N . TYR A 1 86 ? 9.666 6.031 -9.880 1.00 68.44 86 TYR A N 1
ATOM 660 C CA . TYR A 1 86 ? 11.076 6.348 -10.093 1.00 68.44 86 TYR A CA 1
ATOM 661 C C . TYR A 1 86 ? 11.902 5.078 -10.263 1.00 68.44 86 TYR A C 1
ATOM 663 O O . TYR A 1 86 ? 12.004 4.246 -9.364 1.00 68.44 86 TYR A O 1
ATOM 671 N N . SER A 1 87 ? 12.575 4.970 -11.402 1.00 61.53 87 SER A N 1
ATOM 672 C CA . SER A 1 87 ? 13.737 4.098 -11.532 1.00 61.53 87 SER A CA 1
ATOM 673 C C . SER A 1 87 ? 14.927 4.878 -10.995 1.00 61.53 87 SER A C 1
ATOM 675 O O . SER A 1 87 ? 15.330 5.848 -11.626 1.00 61.53 87 SER A O 1
ATOM 677 N N . ILE A 1 88 ? 15.462 4.511 -9.830 1.00 57.88 88 ILE A N 1
ATOM 678 C CA . ILE A 1 88 ? 16.721 5.095 -9.350 1.00 57.88 88 ILE A CA 1
ATOM 679 C C . ILE A 1 88 ? 17.829 4.490 -10.229 1.00 57.88 88 ILE A C 1
ATOM 681 O O . ILE A 1 88 ? 18.063 3.282 -10.129 1.00 57.88 88 ILE A O 1
ATOM 685 N N . PRO A 1 89 ? 18.484 5.254 -11.128 1.00 50.22 89 PRO A N 1
ATOM 686 C CA . PRO A 1 89 ? 19.647 4.755 -11.851 1.00 50.22 89 PRO A CA 1
ATOM 687 C C . PRO A 1 89 ? 20.749 4.405 -10.845 1.00 50.22 89 PRO A C 1
ATOM 689 O O . PRO A 1 89 ? 20.849 5.031 -9.791 1.00 50.22 89 PRO A O 1
ATOM 692 N N . SER A 1 90 ? 21.574 3.412 -11.172 1.00 53.94 90 SER A N 1
ATOM 693 C CA . SER A 1 90 ? 22.741 2.975 -10.390 1.00 53.94 90 SER A CA 1
ATOM 694 C C . SER A 1 90 ? 23.488 4.127 -9.694 1.00 53.94 90 SER A C 1
ATOM 696 O O . SER A 1 90 ? 23.883 5.067 -10.376 1.00 53.94 90 SER A O 1
ATOM 698 N N . SER A 1 91 ? 23.649 3.992 -8.368 1.00 56.56 91 SER A N 1
ATOM 699 C CA . SER A 1 91 ? 24.429 4.727 -7.336 1.00 56.56 91 SER A CA 1
ATOM 700 C C . SER A 1 91 ? 24.633 6.251 -7.377 1.00 56.56 91 SER A C 1
ATOM 702 O O . SER A 1 91 ? 24.821 6.823 -6.307 1.00 56.56 91 SER A O 1
ATOM 704 N N . ASP A 1 92 ? 24.577 6.919 -8.527 1.00 60.28 92 ASP A N 1
ATOM 705 C CA . ASP A 1 92 ? 25.101 8.283 -8.699 1.00 60.28 92 ASP A CA 1
ATOM 706 C C . ASP A 1 92 ? 24.012 9.325 -9.008 1.00 60.28 92 ASP A C 1
ATOM 708 O O . ASP A 1 92 ? 24.285 10.525 -9.073 1.00 60.28 92 ASP A O 1
ATOM 712 N N . ALA A 1 93 ? 22.759 8.898 -9.187 1.00 65.56 93 ALA A N 1
ATOM 713 C CA . ALA A 1 93 ? 21.637 9.814 -9.346 1.00 65.56 93 ALA A CA 1
ATOM 714 C C . ALA A 1 93 ? 21.180 10.356 -7.986 1.00 65.56 93 ALA A C 1
ATOM 716 O O . ALA A 1 93 ? 20.928 9.594 -7.050 1.00 65.56 93 ALA A O 1
ATOM 717 N N . ALA A 1 94 ? 21.025 11.679 -7.889 1.00 70.38 94 ALA A N 1
ATOM 718 C CA . ALA A 1 94 ? 20.432 12.295 -6.711 1.00 70.38 94 ALA A CA 1
ATOM 719 C C . ALA A 1 94 ? 19.000 11.762 -6.502 1.00 70.38 94 ALA A C 1
ATOM 721 O O . ALA A 1 94 ? 18.258 11.611 -7.480 1.00 70.38 94 ALA A O 1
ATOM 722 N N . PRO A 1 95 ? 18.589 11.480 -5.253 1.00 73.50 95 PRO A N 1
ATOM 723 C CA . PRO A 1 95 ? 17.211 11.102 -4.974 1.00 73.50 95 PRO A CA 1
ATOM 724 C C . PRO A 1 95 ? 16.257 12.227 -5.412 1.00 73.50 95 PRO A C 1
ATOM 726 O O . PRO A 1 95 ? 1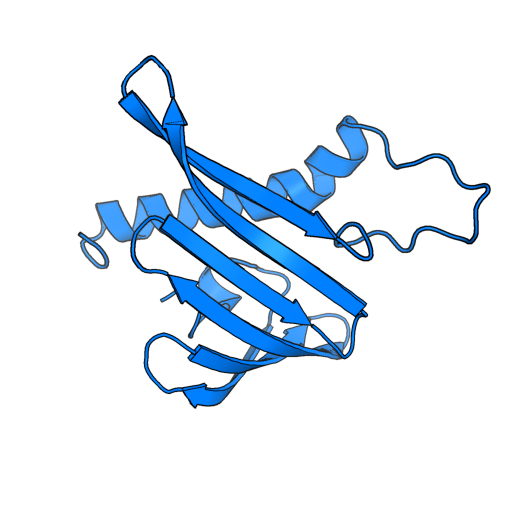6.640 13.402 -5.362 1.00 73.50 95 PRO A O 1
ATOM 729 N N . PRO A 1 96 ? 15.019 11.895 -5.823 1.00 79.25 96 PRO A N 1
ATOM 730 C CA . PRO A 1 96 ? 14.043 12.903 -6.214 1.00 79.25 96 PRO A CA 1
ATOM 731 C C . PRO A 1 96 ? 13.800 13.887 -5.069 1.00 79.25 96 PRO A C 1
ATOM 733 O O . PRO A 1 96 ? 13.754 13.521 -3.890 1.00 79.25 96 PRO A O 1
ATOM 736 N N . SER A 1 97 ? 13.637 15.156 -5.423 1.00 85.44 97 SER A N 1
ATOM 737 C CA . SER A 1 97 ? 13.317 16.207 -4.468 1.00 85.44 97 SER A CA 1
ATOM 738 C C . SER A 1 97 ? 11.951 15.967 -3.821 1.00 85.44 97 SER A C 1
ATOM 740 O O . SER A 1 97 ? 11.064 15.323 -4.384 1.00 85.44 97 SER A O 1
ATOM 742 N N . VAL A 1 98 ? 11.731 16.575 -2.652 1.00 84.38 98 VAL A N 1
ATOM 743 C CA . VAL A 1 98 ? 10.429 16.544 -1.957 1.00 84.38 98 VAL A CA 1
ATOM 744 C C . VAL A 1 98 ? 9.289 17.002 -2.875 1.00 84.38 98 VAL A C 1
ATOM 746 O O . VAL A 1 98 ? 8.190 16.455 -2.829 1.00 84.38 98 VAL A O 1
ATOM 749 N N . LYS A 1 99 ? 9.547 17.985 -3.746 1.00 86.50 99 LYS A N 1
ATOM 750 C CA . LYS A 1 99 ? 8.556 18.486 -4.703 1.00 86.50 99 LYS A CA 1
ATOM 751 C C . LYS A 1 99 ? 8.163 17.414 -5.721 1.00 86.50 99 LYS A C 1
ATOM 753 O O . LYS A 1 99 ? 6.976 17.237 -5.968 1.00 86.50 99 LYS A O 1
ATOM 758 N N . GLU A 1 100 ? 9.140 16.710 -6.284 1.00 83.75 100 GLU A N 1
ATOM 759 C CA . GLU A 1 100 ? 8.913 15.646 -7.268 1.00 83.75 100 GLU A CA 1
ATOM 760 C C . GLU A 1 100 ? 8.183 14.457 -6.632 1.00 83.75 100 GLU A C 1
ATOM 762 O O . GLU A 1 100 ? 7.180 13.985 -7.169 1.00 83.75 100 GLU A O 1
ATOM 767 N N . LEU A 1 101 ? 8.604 14.050 -5.431 1.00 82.88 101 LEU A N 1
ATOM 768 C CA . LEU A 1 101 ? 7.931 13.006 -4.656 1.00 82.88 101 LEU A CA 1
ATOM 769 C C . LEU A 1 101 ? 6.471 13.355 -4.353 1.00 82.88 101 LEU A C 1
ATOM 771 O O . LEU A 1 101 ? 5.582 12.521 -4.517 1.00 82.88 101 LEU A O 1
ATOM 775 N N . ASN A 1 102 ? 6.191 14.597 -3.959 1.00 83.88 102 ASN A N 1
ATOM 776 C CA . ASN A 1 102 ? 4.822 15.030 -3.680 1.00 83.88 102 ASN A CA 1
ATOM 777 C C . ASN A 1 102 ? 3.948 15.081 -4.943 1.00 83.88 102 ASN A C 1
ATOM 779 O O . ASN A 1 102 ? 2.748 14.828 -4.864 1.00 83.88 102 ASN A O 1
ATOM 783 N N . GLN A 1 103 ? 4.530 15.369 -6.109 1.00 83.75 103 GLN A N 1
ATOM 784 C CA . GLN A 1 103 ? 3.809 15.378 -7.387 1.00 83.75 103 GLN A CA 1
ATOM 785 C C . GLN A 1 103 ? 3.455 13.979 -7.901 1.00 83.75 103 GLN A C 1
ATOM 787 O O . GLN A 1 103 ? 2.590 13.855 -8.760 1.00 83.75 103 GLN A O 1
ATOM 792 N N . THR A 1 104 ? 4.105 12.935 -7.396 1.00 80.50 104 THR A N 1
ATOM 793 C CA . THR A 1 104 ? 3.896 11.552 -7.834 1.00 80.50 104 THR A CA 1
ATOM 794 C C . THR A 1 104 ? 3.262 10.732 -6.715 1.00 80.50 104 THR A C 1
ATOM 796 O O . THR A 1 104 ? 2.065 10.448 -6.748 1.00 80.50 104 THR A O 1
ATOM 799 N N . VAL A 1 105 ? 4.036 10.416 -5.678 1.00 82.31 105 VAL A N 1
ATOM 800 C CA . VAL A 1 105 ? 3.609 9.630 -4.515 1.00 82.31 105 VAL A CA 1
ATOM 801 C C . VAL A 1 105 ? 2.537 10.373 -3.719 1.00 82.31 105 VAL A C 1
ATOM 803 O O . VAL A 1 105 ? 1.531 9.774 -3.339 1.00 82.31 105 VAL A O 1
ATOM 806 N N . GLY A 1 106 ? 2.708 11.685 -3.522 1.00 84.19 106 GLY A N 1
ATOM 807 C CA . GLY A 1 106 ? 1.750 12.508 -2.776 1.00 84.19 106 GLY A CA 1
ATOM 808 C C . GLY A 1 106 ? 0.342 12.483 -3.378 1.00 84.19 106 GLY A C 1
ATOM 809 O O . GLY A 1 106 ? -0.629 12.321 -2.643 1.00 84.19 106 GLY A O 1
ATOM 810 N N . LEU A 1 107 ? 0.217 12.537 -4.709 1.00 84.44 107 LEU A N 1
ATOM 811 C CA . LEU A 1 107 ? -1.083 12.453 -5.387 1.00 84.44 107 LEU A CA 1
ATOM 812 C C . LEU A 1 107 ? -1.768 11.096 -5.188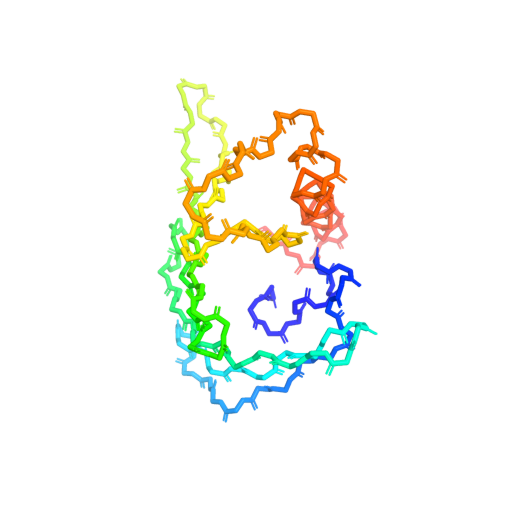 1.00 84.44 107 LEU A C 1
ATOM 814 O O . LEU A 1 107 ? -2.980 11.041 -4.987 1.00 84.44 107 LEU A O 1
ATOM 818 N N . VAL A 1 108 ? -1.008 9.998 -5.225 1.00 83.56 108 VAL A N 1
ATOM 819 C CA . VAL A 1 108 ? -1.557 8.648 -5.012 1.00 83.56 108 VAL A CA 1
ATOM 820 C C . VAL A 1 108 ? -2.043 8.477 -3.570 1.00 83.56 108 VAL A C 1
ATOM 822 O O . VAL A 1 108 ? -3.109 7.898 -3.334 1.00 83.56 108 VAL A O 1
ATOM 825 N N . VAL A 1 109 ? -1.286 9.006 -2.605 1.00 85.44 109 VAL A N 1
ATOM 826 C CA . VAL A 1 109 ? -1.667 9.010 -1.187 1.00 85.44 109 VAL A CA 1
ATOM 827 C C . VAL A 1 109 ? -2.925 9.853 -0.968 1.00 85.44 109 VAL A C 1
ATOM 829 O O . VAL A 1 109 ? -3.885 9.359 -0.376 1.00 85.44 109 VAL A O 1
ATOM 832 N N . GLU A 1 110 ? -2.965 11.074 -1.502 1.00 88.19 110 GLU A N 1
ATOM 833 C CA . GLU A 1 110 ? -4.117 11.974 -1.376 1.00 88.19 110 GLU A CA 1
ATOM 834 C C . GLU A 1 110 ? -5.382 11.368 -1.998 1.00 88.19 110 GLU A C 1
ATOM 836 O O . GLU A 1 110 ? -6.458 11.411 -1.396 1.00 88.19 110 GLU A O 1
ATOM 841 N N . HIS A 1 111 ? -5.258 10.729 -3.165 1.00 89.56 111 HIS A N 1
ATOM 842 C CA . HIS A 1 111 ? -6.367 10.023 -3.805 1.00 89.56 111 HIS A CA 1
ATOM 843 C C . HIS A 1 111 ? -6.869 8.857 -2.944 1.00 89.56 111 HIS A C 1
ATOM 845 O O . HIS A 1 111 ? -8.073 8.707 -2.738 1.00 89.56 111 HIS A O 1
ATOM 851 N N . THR A 1 112 ? -5.955 8.058 -2.383 1.00 89.12 112 THR A N 1
ATOM 852 C CA . THR A 1 112 ? -6.313 6.957 -1.478 1.00 89.12 112 THR A CA 1
ATOM 853 C C . THR A 1 112 ? -7.104 7.471 -0.271 1.00 89.12 112 THR A C 1
ATOM 855 O O . THR A 1 112 ? -8.136 6.897 0.074 1.00 89.12 112 THR A O 1
ATOM 858 N N . ILE A 1 113 ? -6.644 8.555 0.362 1.00 88.25 113 ILE A N 1
ATOM 859 C CA . ILE A 1 113 ? -7.308 9.159 1.527 1.00 88.25 113 ILE A CA 1
ATOM 860 C C . ILE A 1 113 ? -8.674 9.730 1.138 1.00 88.25 113 ILE A C 1
ATOM 862 O O . ILE A 1 113 ? -9.656 9.506 1.846 1.00 88.25 113 ILE A O 1
ATOM 866 N N . SER A 1 114 ? -8.752 10.438 0.010 1.00 90.88 114 SER A N 1
ATOM 867 C CA . SER A 1 114 ? -10.001 11.010 -0.501 1.00 90.88 114 SER A CA 1
ATOM 868 C C . SER A 1 114 ? -11.040 9.924 -0.755 1.00 90.88 114 SER A C 1
ATOM 870 O O . SER A 1 114 ? -12.160 10.028 -0.258 1.00 90.88 114 SER A O 1
ATOM 872 N N . ARG A 1 115 ? -10.643 8.823 -1.404 1.00 92.19 115 ARG A N 1
ATOM 873 C CA . ARG A 1 115 ? -11.528 7.679 -1.627 1.00 92.19 115 ARG A CA 1
ATOM 874 C C . ARG A 1 115 ? -12.019 7.073 -0.315 1.00 92.19 115 ARG A C 1
ATOM 876 O O . ARG A 1 115 ? -13.207 6.811 -0.180 1.00 92.19 115 ARG A O 1
ATOM 883 N N . ILE A 1 116 ? -11.140 6.874 0.671 1.00 88.75 116 ILE A N 1
ATOM 884 C CA . ILE A 1 116 ? -11.543 6.367 1.996 1.00 88.75 116 ILE A CA 1
ATOM 885 C C . ILE A 1 116 ? -12.584 7.297 2.634 1.00 88.75 116 ILE A C 1
ATOM 887 O O . ILE A 1 116 ? -13.600 6.820 3.130 1.00 88.75 116 ILE A O 1
ATOM 891 N N . ARG A 1 117 ? -12.378 8.618 2.586 1.00 89.94 117 ARG A N 1
ATOM 892 C CA . ARG A 1 117 ? -13.332 9.599 3.135 1.00 89.94 117 ARG A CA 1
ATOM 893 C C . ARG A 1 117 ? -14.687 9.564 2.428 1.00 89.94 117 ARG A C 1
ATOM 895 O O . ARG A 1 117 ? -15.709 9.687 3.096 1.00 89.94 117 ARG A O 1
ATOM 902 N N . GLU A 1 118 ? -14.707 9.397 1.107 1.00 92.69 118 GLU A N 1
ATOM 903 C CA . GLU A 1 118 ? -15.950 9.219 0.345 1.00 92.69 118 GLU A CA 1
ATOM 904 C C . GLU A 1 118 ? -16.711 7.975 0.798 1.00 92.69 118 GLU A C 1
ATOM 906 O O . GLU A 1 118 ? -17.899 8.071 1.086 1.00 92.69 118 GLU A O 1
ATOM 911 N N . LEU A 1 119 ? -16.004 6.852 0.938 1.00 90.00 119 LEU A N 1
ATOM 912 C CA . LEU A 1 119 ? -16.572 5.569 1.355 1.00 90.00 119 LEU A CA 1
ATOM 913 C C . LEU A 1 119 ? -17.096 5.580 2.799 1.00 90.00 119 LEU A C 1
ATOM 915 O O . LEU A 1 119 ? -18.012 4.841 3.147 1.00 90.00 119 LEU A O 1
ATOM 919 N N . VAL A 1 120 ? -16.502 6.401 3.667 1.00 89.19 120 VAL A N 1
ATOM 920 C CA . VAL A 1 120 ? -17.045 6.649 5.011 1.00 89.19 120 VAL A CA 1
ATOM 921 C C . VAL A 1 120 ? -18.312 7.496 4.911 1.00 89.19 120 VAL A C 1
ATOM 923 O O . VAL A 1 120 ? -19.321 7.205 5.548 1.00 89.19 120 VAL A O 1
ATOM 926 N N . LYS A 1 121 ? -18.286 8.551 4.090 1.00 92.19 121 LYS A N 1
ATOM 927 C CA . LYS A 1 121 ? -19.418 9.470 3.925 1.00 92.19 121 LYS A CA 1
ATOM 928 C C . LYS A 1 121 ? -20.638 8.799 3.285 1.00 92.19 121 LYS A C 1
ATOM 930 O O . LYS A 1 121 ? -21.761 9.170 3.616 1.00 92.19 121 LYS A O 1
ATOM 935 N N . ASP A 1 122 ? -20.427 7.865 2.364 1.00 92.50 122 ASP A N 1
ATOM 936 C CA . ASP A 1 122 ? -21.492 7.123 1.683 1.00 92.50 122 ASP A CA 1
ATOM 937 C C . ASP A 1 122 ? -21.991 5.893 2.472 1.00 92.50 122 ASP A C 1
ATOM 939 O O . ASP A 1 122 ? -23.010 5.308 2.105 1.00 92.50 122 ASP A O 1
ATOM 943 N N . GLY A 1 123 ? -21.330 5.546 3.584 1.00 89.12 123 GLY A N 1
ATOM 944 C CA . GLY A 1 123 ? -21.702 4.438 4.467 1.00 89.12 123 GLY A CA 1
ATOM 945 C C . GLY A 1 123 ? -21.240 3.057 3.994 1.00 89.12 123 GLY A C 1
ATOM 946 O O . GLY A 1 123 ? -21.650 2.053 4.575 1.00 89.12 123 GLY A O 1
ATOM 947 N N . THR A 1 124 ? -20.393 2.978 2.963 1.00 87.81 124 THR A N 1
ATOM 948 C CA . THR A 1 124 ? -19.814 1.713 2.480 1.00 87.81 124 THR A CA 1
ATOM 949 C C . THR A 1 124 ? -18.842 1.108 3.493 1.00 87.81 124 THR A C 1
ATOM 951 O O . THR A 1 124 ? -18.746 -0.115 3.611 1.00 87.81 124 THR A O 1
ATOM 954 N N . ILE A 1 125 ? -18.111 1.953 4.224 1.00 80.75 125 ILE A N 1
ATOM 955 C CA . ILE A 1 125 ? -17.248 1.552 5.342 1.00 80.75 125 ILE A CA 1
ATOM 956 C C . ILE A 1 125 ? -17.593 2.392 6.578 1.00 80.75 125 ILE A C 1
ATOM 958 O O . ILE A 1 125 ? -17.873 3.582 6.452 1.00 80.75 125 ILE A O 1
ATOM 962 N N . ALA A 1 126 ? -17.616 1.753 7.750 1.00 66.44 126 ALA A N 1
ATOM 963 C CA . ALA A 1 126 ? -18.044 2.338 9.024 1.00 66.44 126 ALA A CA 1
ATOM 964 C C . ALA A 1 126 ? -16.860 2.776 9.895 1.00 66.44 126 ALA A C 1
ATOM 966 O O . ALA A 1 126 ? -15.822 2.073 9.862 1.00 66.44 126 ALA A O 1
#

pLDDT: mean 87.93, std 10.03, range [50.22, 98.19]

Organism: NCBI:txid109636

InterPro domains:
  IPR015075 Acetylaranotin biosynthesis cluster protein L [PF08982] (1-123)
  IPR023393 START-like domain superfamily [G3DSA:3.30.530.20] (1-125)

Secondary structure (DSSP, 8-state):
-TTT-GGGT-TTEEEEEEEEE-SSEEEEEEEETTS-EEEEEEEEETTTEEEEEETTTTEEEEEEEEE-TTS-EEEEEEEESSBTTB---TTTSPPPPHHHHIIIIIHHHHHHHHHHHHHHHTTS--